Protein AF-A0A151NH18-F1 (afdb_monomer_lite)

pLDDT: mean 91.32, std 12.13, range [40.03, 98.62]

Secondary structure (DSSP, 8-state):
---TT-----EEEEEE-TT--TTT-TT--EEEEESSPPPPBTTB-PPPPPPTTPPPPTT-EEEEEESS-SSTT--SPPSS-EEEEEEPPPGGG-

Structure (mmCIF, N/CA/C/O backbone):
data_AF-A0A151NH18-F1
#
_entry.id   AF-A0A151NH18-F1
#
loop_
_atom_site.group_PDB
_atom_site.id
_atom_site.type_symbol
_atom_site.label_atom_id
_atom_site.label_alt_id
_atom_site.label_comp_id
_atom_site.label_asym_id
_atom_site.label_entity_id
_atom_site.label_seq_id
_atom_site.pdbx_PDB_ins_code
_atom_site.Cartn_x
_atom_site.Cartn_y
_atom_site.Cartn_z
_atom_site.occupancy
_atom_site.B_iso_or_equiv
_atom_site.auth_seq_id
_atom_site.auth_comp_id
_atom_site.auth_asym_id
_atom_site.auth_atom_id
_atom_site.pdbx_PDB_model_num
ATOM 1 N N . MET A 1 1 ? 9.655 14.211 -14.816 1.00 46.84 1 MET A N 1
ATOM 2 C CA . MET A 1 1 ? 10.761 13.256 -15.039 1.00 46.84 1 MET A CA 1
ATOM 3 C C . MET A 1 1 ? 10.210 11.864 -14.792 1.00 46.84 1 MET A C 1
ATOM 5 O O . MET A 1 1 ? 9.556 11.691 -13.774 1.00 46.84 1 MET A O 1
ATOM 9 N N . MET A 1 2 ? 10.381 10.917 -15.716 1.00 52.50 2 MET A N 1
ATOM 10 C CA . MET A 1 2 ? 10.009 9.522 -15.455 1.00 52.50 2 MET A CA 1
ATOM 11 C C . MET A 1 2 ? 11.102 8.877 -14.600 1.00 52.50 2 MET A C 1
ATOM 13 O O . MET A 1 2 ? 12.286 9.026 -14.904 1.00 52.50 2 MET A O 1
ATOM 17 N N . GLU A 1 3 ? 10.723 8.198 -13.521 1.00 66.06 3 GLU A N 1
ATOM 18 C CA . GLU A 1 3 ? 11.668 7.433 -12.709 1.00 66.06 3 GLU A CA 1
ATOM 19 C C . GLU A 1 3 ? 12.283 6.317 -13.561 1.00 66.06 3 GLU A C 1
ATOM 21 O O . GLU A 1 3 ? 11.562 5.550 -14.201 1.00 66.06 3 GLU A O 1
ATOM 26 N N . LYS A 1 4 ? 13.620 6.217 -13.573 1.00 69.38 4 LYS A N 1
ATOM 27 C CA . LYS A 1 4 ? 14.368 5.289 -14.446 1.00 69.38 4 LYS A CA 1
ATOM 28 C C . LYS A 1 4 ? 13.989 3.809 -14.272 1.00 69.38 4 LYS A C 1
ATOM 30 O O . LYS A 1 4 ? 14.277 3.020 -15.163 1.00 69.38 4 LYS A O 1
ATOM 35 N N . ASN A 1 5 ? 13.330 3.447 -13.168 1.00 84.00 5 ASN A N 1
ATOM 36 C CA . ASN A 1 5 ? 12.969 2.067 -12.833 1.00 84.00 5 ASN A CA 1
ATOM 37 C C . ASN A 1 5 ? 11.451 1.806 -12.822 1.00 84.00 5 ASN A C 1
ATOM 39 O O . ASN A 1 5 ? 11.013 0.762 -12.333 1.00 84.00 5 ASN A O 1
ATOM 43 N N . ARG A 1 6 ? 10.636 2.734 -13.343 1.00 91.44 6 ARG A N 1
ATOM 44 C CA . ARG A 1 6 ? 9.182 2.560 -13.424 1.00 91.44 6 ARG A CA 1
ATOM 45 C C . ARG A 1 6 ? 8.825 1.434 -14.395 1.00 91.44 6 ARG A C 1
ATOM 47 O O . ARG A 1 6 ? 9.297 1.413 -15.529 1.00 91.44 6 ARG A O 1
ATOM 54 N N . GLN A 1 7 ? 7.944 0.533 -13.967 1.00 95.00 7 GLN A N 1
ATOM 55 C CA . GLN A 1 7 ? 7.389 -0.527 -14.808 1.00 95.00 7 GLN A CA 1
ATOM 56 C C . GLN A 1 7 ? 5.898 -0.284 -15.019 1.00 95.00 7 GLN A C 1
ATOM 58 O O . GLN A 1 7 ? 5.109 -0.412 -14.089 1.00 95.00 7 GLN A O 1
ATOM 63 N N . GLU A 1 8 ? 5.512 0.053 -16.246 1.00 96.38 8 GLU A N 1
ATOM 64 C CA . GLU A 1 8 ? 4.105 0.139 -16.638 1.00 96.38 8 GLU A CA 1
ATOM 65 C C . GLU A 1 8 ? 3.642 -1.224 -17.161 1.00 96.38 8 GLU A C 1
ATOM 67 O O . GLU A 1 8 ? 4.261 -1.824 -18.050 1.00 96.38 8 GLU A O 1
ATOM 72 N N . ILE A 1 9 ? 2.582 -1.754 -16.553 1.00 97.88 9 ILE A N 1
ATOM 73 C CA . ILE A 1 9 ? 2.030 -3.070 -16.867 1.00 97.88 9 ILE A CA 1
ATOM 74 C C . ILE A 1 9 ? 0.512 -2.940 -16.910 1.00 97.88 9 ILE A C 1
ATOM 76 O O . ILE A 1 9 ? -0.093 -2.435 -15.969 1.00 97.88 9 ILE A O 1
ATOM 80 N N . ALA A 1 10 ? -0.095 -3.400 -18.002 1.00 98.50 10 ALA A N 1
ATOM 81 C CA . ALA A 1 10 ? -1.544 -3.422 -18.125 1.00 98.50 10 ALA A CA 1
ATOM 82 C C . ALA A 1 10 ? -2.170 -4.358 -17.080 1.00 98.50 10 ALA A C 1
ATOM 84 O O . ALA A 1 10 ? -1.628 -5.426 -16.771 1.00 98.50 10 ALA A O 1
ATOM 85 N N . VAL A 1 11 ? -3.336 -3.967 -16.573 1.00 98.38 11 VAL A N 1
ATOM 86 C CA . VAL A 1 11 ? -4.189 -4.843 -15.769 1.00 98.38 11 VAL A CA 1
ATOM 87 C C . VAL A 1 11 ? -4.905 -5.793 -16.725 1.00 98.38 11 VAL A C 1
ATOM 89 O O . VAL A 1 11 ? -5.555 -5.349 -17.668 1.00 98.38 11 VAL A O 1
ATOM 92 N N . ARG A 1 12 ? -4.740 -7.099 -16.508 1.00 98.56 12 ARG A N 1
ATOM 93 C CA . ARG A 1 12 ? -5.439 -8.150 -17.253 1.00 98.56 12 ARG A CA 1
ATOM 94 C C . ARG A 1 12 ? -6.827 -8.399 -16.689 1.00 98.56 12 ARG A C 1
ATOM 96 O O . ARG A 1 12 ? -7.747 -8.611 -17.466 1.00 98.56 12 ARG A O 1
ATOM 103 N N . ASP A 1 13 ? -6.939 -8.407 -15.366 1.00 98.56 13 ASP A N 1
ATOM 104 C CA . ASP A 1 13 ? -8.187 -8.719 -14.679 1.00 98.56 13 ASP A CA 1
ATOM 105 C C . ASP A 1 13 ? -8.340 -7.898 -13.394 1.00 98.56 13 ASP A C 1
ATOM 107 O O . ASP A 1 13 ? -7.345 -7.554 -12.742 1.00 98.56 13 ASP A O 1
ATOM 111 N N . ILE A 1 14 ? -9.589 -7.585 -13.053 1.00 98.50 14 ILE A N 1
ATOM 112 C CA . ILE A 1 14 ? -9.991 -6.797 -11.886 1.00 98.50 14 ILE A CA 1
ATOM 113 C C . ILE A 1 14 ? -10.965 -7.649 -11.080 1.00 98.50 14 ILE A C 1
ATOM 115 O O . ILE A 1 14 ? -12.082 -7.907 -11.519 1.00 98.50 14 ILE A O 1
ATOM 119 N N . ILE A 1 15 ? -10.543 -8.055 -9.887 1.00 98.62 15 ILE A N 1
ATOM 120 C CA . ILE A 1 15 ? -11.271 -9.014 -9.057 1.00 98.62 15 ILE A CA 1
ATOM 121 C C . ILE A 1 15 ? -11.659 -8.307 -7.749 1.00 98.62 15 ILE A C 1
ATOM 123 O O . ILE A 1 15 ? -10.858 -8.285 -6.808 1.00 98.62 15 ILE A O 1
ATOM 127 N N . PRO A 1 16 ? -12.834 -7.654 -7.682 1.00 98.25 16 PRO A N 1
ATOM 128 C CA . PRO A 1 16 ? -13.326 -7.059 -6.444 1.00 98.25 16 PRO A CA 1
ATOM 129 C C . PRO A 1 16 ? -13.697 -8.141 -5.430 1.00 98.25 16 PRO A C 1
ATOM 131 O O . PRO A 1 16 ? -14.015 -9.270 -5.805 1.00 98.25 16 PRO A O 1
ATOM 134 N N . HIS A 1 17 ? -13.692 -7.790 -4.144 1.00 98.44 17 HIS A N 1
ATOM 135 C CA . HIS A 1 17 ? -14.247 -8.671 -3.126 1.00 98.44 17 HIS A CA 1
ATOM 136 C C . HIS A 1 17 ? -15.713 -8.995 -3.453 1.00 98.44 17 HIS A C 1
ATOM 138 O O . HIS A 1 17 ? -16.521 -8.095 -3.680 1.00 98.44 17 HIS A O 1
ATOM 144 N N . GLU A 1 18 ? -16.061 -10.280 -3.451 1.00 98.25 18 GLU A N 1
ATOM 145 C CA . GLU A 1 18 ? -17.389 -10.795 -3.823 1.00 98.25 18 GLU A CA 1
ATOM 146 C C . GLU A 1 18 ? -18.533 -10.165 -3.012 1.00 98.25 18 GLU A C 1
ATOM 148 O O . GLU A 1 18 ? -19.603 -9.888 -3.545 1.00 98.25 18 GLU A O 1
ATOM 153 N N . ASN A 1 19 ? -18.262 -9.844 -1.745 1.00 98.38 19 ASN A N 1
ATOM 154 C CA . ASN A 1 19 ? -19.197 -9.178 -0.835 1.00 98.38 19 ASN A CA 1
ATOM 155 C C . ASN A 1 19 ? -18.957 -7.659 -0.689 1.00 98.38 19 ASN A C 1
ATOM 157 O O . ASN A 1 19 ? -19.302 -7.091 0.349 1.00 98.38 19 ASN A O 1
ATOM 161 N N . TYR A 1 20 ? -18.314 -6.992 -1.657 1.00 98.31 20 TYR A N 1
ATOM 162 C CA . TYR A 1 20 ? -18.143 -5.535 -1.608 1.00 98.31 20 TYR A CA 1
ATOM 163 C C . TYR A 1 20 ? -19.496 -4.822 -1.622 1.00 98.31 20 TYR A C 1
ATOM 165 O O . TYR A 1 20 ? -20.303 -4.984 -2.542 1.00 98.31 20 TYR A O 1
ATOM 173 N N . ASN A 1 21 ? -19.721 -3.960 -0.634 1.00 97.88 21 ASN A N 1
ATOM 174 C CA . ASN A 1 21 ? -20.936 -3.168 -0.548 1.00 97.88 21 ASN A CA 1
ATOM 175 C C . ASN A 1 21 ? -20.647 -1.692 -0.828 1.00 97.88 21 ASN A C 1
ATOM 177 O O . ASN A 1 21 ? -20.079 -0.968 -0.014 1.00 97.88 21 ASN A O 1
ATOM 181 N N . ARG A 1 22 ? -21.122 -1.191 -1.972 1.00 96.38 22 ARG A N 1
ATOM 182 C CA . ARG A 1 22 ? -20.881 0.200 -2.384 1.00 96.38 22 ARG A CA 1
ATOM 183 C C . ARG A 1 22 ? -21.501 1.243 -1.445 1.00 96.38 22 ARG A C 1
ATOM 185 O O . ARG A 1 22 ? -20.997 2.370 -1.412 1.00 96.38 22 ARG A O 1
ATOM 192 N N . ARG A 1 23 ? -22.581 0.903 -0.730 1.00 97.38 23 ARG A N 1
ATOM 193 C CA . ARG A 1 23 ? -23.288 1.814 0.184 1.00 97.38 23 ARG A CA 1
ATOM 194 C C . ARG A 1 23 ? -22.589 1.890 1.538 1.00 97.38 23 ARG A C 1
ATOM 196 O O . ARG A 1 23 ? -22.342 2.994 2.001 1.00 97.38 23 ARG A O 1
ATOM 203 N N . THR A 1 24 ? -22.281 0.744 2.145 1.00 97.69 24 THR A N 1
ATOM 204 C CA . THR A 1 24 ? -21.665 0.675 3.485 1.00 97.69 24 THR A CA 1
ATOM 205 C C . THR A 1 24 ? -20.142 0.758 3.453 1.00 97.69 24 THR A C 1
ATOM 207 O O . THR A 1 24 ? -19.542 1.071 4.471 1.00 97.69 24 THR A O 1
ATOM 210 N N . LYS A 1 25 ? -19.521 0.527 2.287 1.00 97.00 25 LYS A N 1
ATOM 211 C CA . LYS A 1 25 ? -18.066 0.371 2.108 1.00 97.00 25 LYS A CA 1
ATOM 212 C C . LYS A 1 25 ? -17.483 -0.860 2.799 1.00 97.00 25 LYS A C 1
ATOM 214 O O . LYS A 1 25 ? -16.272 -0.971 2.940 1.00 97.00 25 LYS A O 1
ATOM 219 N N . GLU A 1 26 ? -18.324 -1.812 3.187 1.00 97.94 26 GLU A N 1
ATOM 220 C CA . GLU A 1 26 ? -17.846 -3.091 3.702 1.00 97.94 26 GLU A CA 1
ATOM 221 C C . GLU A 1 26 ? -17.105 -3.865 2.608 1.00 97.94 26 GLU A C 1
ATOM 223 O O . GLU A 1 26 ? -17.519 -3.881 1.443 1.00 97.94 26 GLU A O 1
ATOM 228 N N . ASN A 1 27 ? -16.017 -4.522 3.015 1.00 97.38 27 ASN A N 1
ATOM 229 C CA . ASN A 1 27 ? -15.127 -5.296 2.152 1.00 97.38 27 ASN A CA 1
ATOM 230 C C . ASN A 1 27 ? -14.524 -4.481 0.990 1.00 97.38 27 ASN A C 1
ATOM 232 O O . ASN A 1 27 ? -14.452 -4.968 -0.139 1.00 97.38 27 ASN A O 1
ATOM 236 N N . ASP A 1 28 ? -14.107 -3.236 1.250 1.00 97.31 28 ASP A N 1
ATOM 237 C CA . ASP A 1 28 ? -13.479 -2.342 0.262 1.00 97.31 28 ASP A CA 1
ATOM 238 C C . ASP A 1 28 ? -12.034 -2.763 -0.073 1.00 97.31 28 ASP A C 1
ATOM 240 O O . ASP A 1 28 ? -11.053 -2.139 0.329 1.00 97.31 28 ASP A O 1
ATOM 244 N N . ILE A 1 29 ? -11.905 -3.884 -0.785 1.00 97.19 29 ILE A N 1
ATOM 245 C CA . ILE A 1 29 ? -10.640 -4.444 -1.262 1.00 97.19 29 ILE A CA 1
ATOM 246 C C . ILE A 1 29 ? -10.840 -5.134 -2.619 1.00 97.19 29 ILE A C 1
ATOM 248 O O . ILE A 1 29 ? -11.902 -5.682 -2.918 1.00 97.19 29 ILE A O 1
ATOM 252 N N . MET A 1 30 ? -9.806 -5.114 -3.462 1.00 97.50 30 MET A N 1
ATOM 253 C CA . MET A 1 30 ? -9.790 -5.823 -4.743 1.00 97.50 30 MET A CA 1
ATOM 254 C C . MET A 1 30 ? -8.383 -6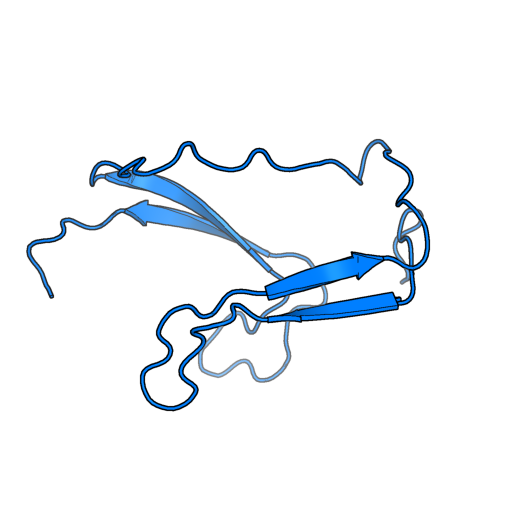.302 -5.097 1.00 97.50 30 MET A C 1
ATOM 256 O O . MET A 1 30 ? -7.388 -5.719 -4.663 1.00 97.50 30 MET A O 1
ATOM 260 N N . LEU A 1 31 ? -8.302 -7.336 -5.932 1.00 98.38 31 LEU A N 1
ATOM 261 C CA . LEU A 1 31 ? -7.059 -7.798 -6.541 1.00 98.38 31 LEU A CA 1
ATOM 262 C C . LEU A 1 31 ? -6.975 -7.314 -7.991 1.00 98.38 31 LEU A C 1
ATOM 264 O O . LEU A 1 31 ? -7.939 -7.406 -8.751 1.00 98.38 31 LEU A O 1
ATOM 268 N N . LEU A 1 32 ? -5.793 -6.841 -8.383 1.00 98.50 32 LEU A N 1
ATOM 269 C CA . LEU A 1 32 ? -5.468 -6.524 -9.772 1.00 98.50 32 LEU A CA 1
ATOM 270 C C . LEU A 1 32 ? -4.497 -7.571 -10.304 1.00 98.50 32 LEU A C 1
ATOM 272 O O . LEU A 1 32 ? -3.368 -7.696 -9.821 1.00 98.50 32 LEU A O 1
ATOM 276 N N . GLN A 1 33 ? -4.915 -8.316 -11.321 1.00 98.62 33 GLN A N 1
ATOM 277 C CA . GLN A 1 33 ? -4.045 -9.280 -11.972 1.00 98.62 33 GLN A CA 1
ATOM 278 C C . GLN A 1 33 ? -3.289 -8.605 -13.114 1.00 98.62 33 GLN A C 1
ATOM 280 O O . GLN A 1 33 ? -3.882 -8.144 -14.087 1.00 98.62 33 GLN A O 1
ATOM 285 N N . LEU A 1 34 ? -1.964 -8.564 -13.021 1.00 98.62 34 LEU A N 1
ATOM 286 C CA . LEU A 1 34 ? -1.120 -7.962 -14.052 1.00 98.62 34 LEU A CA 1
ATOM 287 C C . LEU A 1 34 ? -1.046 -8.848 -15.308 1.00 98.62 34 LEU A C 1
ATOM 289 O O . LEU A 1 34 ? -0.935 -10.070 -15.209 1.00 98.62 34 LEU A O 1
ATOM 293 N N . ALA A 1 35 ? -1.024 -8.234 -16.497 1.00 98.62 35 ALA A N 1
ATOM 294 C CA . ALA A 1 35 ? -0.892 -8.940 -17.779 1.00 98.62 35 ALA A CA 1
ATOM 295 C C . ALA A 1 35 ? 0.443 -9.687 -17.942 1.00 98.62 35 ALA A C 1
ATOM 297 O O . ALA A 1 35 ? 0.546 -10.635 -18.718 1.00 98.62 35 ALA A O 1
ATOM 298 N N . ARG A 1 36 ? 1.463 -9.281 -17.182 1.00 98.25 36 ARG A N 1
ATOM 299 C CA . ARG A 1 36 ? 2.733 -9.993 -17.016 1.0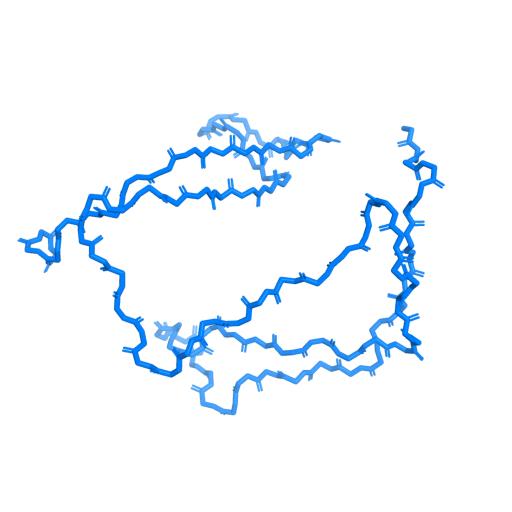0 98.25 36 ARG A CA 1
ATOM 300 C C . ARG A 1 36 ? 3.257 -9.789 -15.600 1.00 98.25 36 ARG A C 1
ATOM 302 O O . ARG A 1 36 ? 2.910 -8.810 -14.943 1.00 98.25 36 ARG A O 1
ATOM 309 N N . LYS A 1 37 ? 4.140 -10.681 -15.149 1.00 97.88 37 LYS A N 1
ATOM 310 C CA . LYS A 1 37 ? 4.834 -10.525 -13.863 1.00 97.88 37 LYS A CA 1
ATOM 311 C C . LYS A 1 37 ? 5.679 -9.244 -13.871 1.00 97.88 37 LYS A C 1
ATOM 313 O O . LYS A 1 37 ? 6.401 -8.994 -14.838 1.00 97.88 37 LYS A O 1
ATOM 318 N N . ALA A 1 38 ? 5.609 -8.465 -12.793 1.00 97.06 38 ALA A N 1
ATOM 319 C CA . ALA A 1 38 ? 6.551 -7.376 -12.558 1.00 97.06 38 ALA A CA 1
ATOM 320 C C . ALA A 1 38 ? 7.950 -7.946 -12.282 1.00 97.06 38 ALA A C 1
ATOM 322 O O . ALA A 1 38 ? 8.094 -9.005 -11.665 1.00 97.06 38 ALA A O 1
ATOM 323 N N . LYS A 1 39 ? 8.992 -7.250 -12.738 1.00 96.69 39 LYS A N 1
ATOM 324 C CA . LYS A 1 39 ? 10.375 -7.621 -12.438 1.00 96.69 39 LYS A CA 1
ATOM 325 C C . LYS A 1 39 ? 10.745 -7.077 -11.060 1.00 96.69 39 LYS A C 1
ATOM 327 O O . LYS A 1 39 ? 10.723 -5.864 -10.868 1.00 96.69 39 LYS A O 1
ATOM 332 N N . ILE A 1 40 ? 11.120 -7.951 -10.130 1.00 96.12 40 ILE A N 1
ATOM 333 C CA . ILE A 1 40 ? 11.677 -7.536 -8.835 1.00 96.12 40 ILE A CA 1
ATOM 334 C C . ILE A 1 40 ? 13.041 -6.880 -9.066 1.00 96.12 40 ILE A C 1
ATOM 336 O O . ILE A 1 40 ? 13.859 -7.359 -9.858 1.00 96.12 40 ILE A O 1
ATOM 340 N N . THR A 1 41 ? 13.263 -5.737 -8.424 1.00 95.31 41 THR A N 1
ATOM 341 C CA . THR A 1 41 ? 14.476 -4.920 -8.562 1.00 95.31 41 THR A CA 1
ATOM 342 C C . THR A 1 41 ? 14.795 -4.241 -7.233 1.00 95.31 41 THR A C 1
ATOM 344 O O . THR A 1 41 ? 14.046 -4.363 -6.274 1.00 95.31 41 THR A O 1
ATOM 347 N N . LYS A 1 42 ? 15.861 -3.436 -7.187 1.00 94.19 42 LYS A N 1
ATOM 348 C CA . LYS A 1 42 ? 16.179 -2.615 -6.007 1.00 94.19 42 LYS A CA 1
ATOM 349 C C . LYS A 1 42 ? 15.075 -1.619 -5.611 1.00 94.19 42 LYS A C 1
ATOM 351 O O . LYS A 1 42 ? 15.112 -1.118 -4.499 1.00 94.19 42 LYS A O 1
ATOM 356 N N . THR A 1 43 ? 14.143 -1.294 -6.511 1.00 93.88 43 THR A N 1
ATOM 357 C CA . THR A 1 43 ? 13.052 -0.328 -6.273 1.00 93.88 43 THR A CA 1
ATOM 358 C C . THR A 1 43 ? 11.661 -0.934 -6.485 1.00 93.88 43 THR A C 1
ATOM 360 O O . THR A 1 43 ? 10.684 -0.197 -6.539 1.00 93.88 43 THR A O 1
ATOM 363 N N . VAL A 1 44 ? 11.558 -2.254 -6.673 1.00 94.94 44 VAL A N 1
ATOM 364 C CA . VAL A 1 44 ? 10.283 -2.972 -6.840 1.00 94.94 44 VAL A CA 1
ATOM 365 C C . VAL A 1 44 ? 10.376 -4.257 -6.038 1.00 94.94 44 VAL A C 1
ATOM 367 O O . VAL A 1 44 ? 11.152 -5.135 -6.416 1.00 94.94 44 VAL A O 1
ATOM 370 N N . ASP A 1 45 ? 9.586 -4.359 -4.975 1.00 95.81 45 ASP A N 1
ATOM 371 C CA . ASP A 1 45 ? 9.574 -5.502 -4.062 1.00 95.81 45 ASP A CA 1
ATOM 372 C C . ASP A 1 45 ? 8.145 -5.831 -3.594 1.00 95.81 45 ASP A C 1
ATOM 374 O O . ASP A 1 45 ? 7.203 -5.075 -3.847 1.00 95.81 45 ASP A O 1
ATOM 378 N N . LEU A 1 46 ? 7.979 -6.984 -2.951 1.00 97.06 46 LEU A N 1
ATOM 379 C CA . LEU A 1 46 ? 6.712 -7.476 -2.421 1.00 97.06 46 LEU A CA 1
ATOM 380 C C . LEU A 1 46 ? 6.534 -7.074 -0.953 1.00 97.06 46 LEU A C 1
ATOM 382 O O . LEU A 1 46 ? 7.468 -7.148 -0.157 1.00 97.06 46 LEU A O 1
ATOM 386 N N . ILE A 1 47 ? 5.301 -6.742 -0.569 1.00 95.88 47 ILE A N 1
ATOM 387 C CA . ILE A 1 47 ? 4.918 -6.587 0.837 1.00 95.88 47 ILE A CA 1
ATOM 388 C C . ILE A 1 47 ? 4.302 -7.886 1.362 1.00 95.88 47 ILE A C 1
ATOM 390 O O . ILE A 1 47 ? 3.557 -8.569 0.656 1.00 95.88 47 ILE A O 1
ATOM 394 N N . ARG A 1 48 ? 4.622 -8.248 2.609 1.00 94.94 48 ARG A N 1
ATOM 395 C CA . ARG A 1 48 ? 4.020 -9.412 3.269 1.00 94.94 48 ARG A CA 1
ATOM 396 C C . ARG A 1 48 ? 2.600 -9.088 3.712 1.00 94.94 48 ARG A C 1
ATOM 398 O O . ARG A 1 48 ? 2.366 -8.046 4.317 1.00 94.94 48 ARG A O 1
ATOM 405 N N . LEU A 1 49 ? 1.679 -10.012 3.458 1.00 94.06 49 LEU A N 1
ATOM 406 C CA . LEU A 1 49 ? 0.330 -9.931 4.002 1.00 94.06 49 LEU A CA 1
ATOM 407 C C . LEU A 1 49 ? 0.338 -10.285 5.498 1.00 94.06 49 LEU A C 1
ATOM 409 O O . LEU A 1 49 ? 1.134 -11.134 5.916 1.00 94.06 49 LEU A O 1
ATOM 413 N N . PRO A 1 50 ? -0.530 -9.656 6.308 1.00 91.81 50 PRO A N 1
ATOM 414 C CA . PRO A 1 50 ? -0.717 -10.057 7.693 1.00 91.81 50 PRO A CA 1
ATOM 415 C C . PRO A 1 50 ? -1.287 -11.478 7.770 1.00 91.81 50 PRO A C 1
ATOM 417 O O . PRO A 1 50 ? -1.956 -11.954 6.851 1.00 91.81 50 PRO A O 1
ATOM 420 N N . GLN A 1 51 ? -1.041 -12.154 8.892 1.00 91.81 51 GLN A N 1
ATOM 421 C CA . GLN A 1 51 ? -1.763 -13.385 9.205 1.00 91.81 51 GLN A CA 1
ATOM 422 C C . GLN A 1 51 ? -3.249 -13.078 9.422 1.00 91.81 51 GLN A C 1
ATOM 424 O O . GLN A 1 51 ? -3.609 -11.980 9.855 1.00 91.81 51 GLN A O 1
ATOM 429 N N . ALA A 1 52 ? -4.107 -14.056 9.130 1.00 88.38 52 ALA A N 1
ATOM 430 C CA . ALA A 1 52 ? -5.532 -13.936 9.407 1.00 88.38 52 ALA A CA 1
ATOM 431 C C . ALA A 1 52 ? -5.760 -13.606 10.891 1.00 88.38 52 ALA A C 1
ATOM 433 O O . ALA A 1 52 ? -5.105 -14.180 11.761 1.00 88.38 52 ALA A O 1
ATOM 434 N N . ASN A 1 53 ? -6.688 -12.686 11.163 1.00 84.25 53 ASN A N 1
ATOM 435 C CA . ASN A 1 53 ? -7.057 -12.233 12.510 1.00 84.25 53 ASN A CA 1
ATOM 436 C C . ASN A 1 53 ? -5.922 -11.566 13.308 1.00 84.25 53 ASN A C 1
ATOM 438 O O . ASN A 1 53 ? -5.994 -11.488 14.532 1.00 84.25 53 ASN A O 1
ATOM 442 N N . ASN A 1 54 ? -4.869 -11.081 12.643 1.00 84.69 54 ASN A N 1
ATOM 443 C CA . ASN A 1 54 ? -3.840 -10.301 13.318 1.00 84.69 54 ASN A CA 1
ATOM 444 C C . ASN A 1 54 ? -4.393 -8.928 13.736 1.00 84.69 54 ASN A C 1
ATOM 446 O O . ASN A 1 54 ? -4.759 -8.125 12.878 1.00 84.69 54 ASN A O 1
ATOM 450 N N . VAL A 1 55 ? -4.409 -8.654 15.041 1.00 83.94 55 VAL A N 1
ATOM 451 C CA . VAL A 1 55 ? -4.865 -7.376 15.605 1.00 83.94 55 VAL A CA 1
ATOM 452 C C . VAL A 1 55 ? -3.652 -6.527 15.972 1.00 83.94 55 VAL A C 1
ATOM 454 O O . VAL A 1 55 ? -2.776 -6.956 16.729 1.00 83.94 55 VAL A O 1
ATOM 457 N N . LEU A 1 56 ? -3.589 -5.310 15.429 1.00 87.19 56 LEU A N 1
ATOM 458 C CA . LEU A 1 56 ? -2.565 -4.337 15.798 1.00 87.19 56 LEU A CA 1
ATOM 459 C C . LEU A 1 56 ? -2.870 -3.786 17.190 1.00 87.19 56 LEU A C 1
ATOM 461 O O . LEU A 1 56 ? -3.982 -3.345 17.461 1.00 87.19 56 LEU A O 1
ATOM 465 N N . LYS A 1 57 ? -1.869 -3.786 18.072 1.00 89.75 57 LYS A N 1
ATOM 466 C CA . LYS A 1 57 ? -2.025 -3.213 19.411 1.00 89.75 57 LYS A CA 1
ATOM 467 C C . LYS A 1 57 ? -2.096 -1.684 19.323 1.00 89.75 57 LYS A C 1
ATOM 469 O O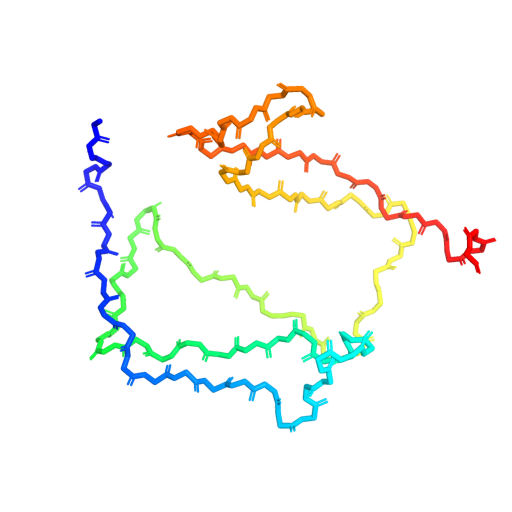 . LYS A 1 57 ? -1.331 -1.109 18.536 1.00 89.75 57 LYS A O 1
ATOM 474 N N . PRO A 1 58 ? -2.908 -1.016 20.154 1.00 91.69 58 PRO A N 1
ATOM 475 C CA . PRO A 1 58 ? -2.837 0.431 20.283 1.00 91.69 58 PRO A CA 1
ATOM 476 C C . PRO A 1 58 ? -1.419 0.914 20.607 1.00 91.69 58 PRO A C 1
ATOM 478 O O . PRO A 1 58 ? -0.607 0.199 21.202 1.00 91.69 58 PRO A O 1
ATOM 481 N N . GLY A 1 59 ? -1.083 2.108 20.131 1.00 91.56 59 GLY A N 1
ATOM 482 C CA . GLY A 1 59 ? 0.261 2.673 20.207 1.00 91.56 59 GLY A CA 1
ATOM 483 C C . GLY A 1 59 ? 1.268 2.096 19.203 1.00 91.56 59 GLY A C 1
ATOM 484 O O . GLY A 1 59 ? 2.366 2.646 19.096 1.00 91.56 59 GLY A O 1
ATOM 485 N N . THR A 1 60 ? 0.922 1.049 18.437 1.00 92.88 60 THR A N 1
ATOM 486 C CA . THR A 1 60 ? 1.782 0.542 17.351 1.00 92.88 60 THR A CA 1
ATOM 487 C C . THR A 1 60 ? 1.998 1.634 16.307 1.00 92.88 60 THR A C 1
ATOM 489 O O . THR A 1 60 ? 1.032 2.162 15.751 1.00 92.88 60 THR A O 1
ATOM 492 N N . THR A 1 61 ? 3.259 1.959 16.021 1.00 94.75 61 THR A N 1
ATOM 493 C CA . THR A 1 61 ? 3.605 2.874 14.929 1.00 94.75 61 THR A CA 1
ATOM 494 C C . THR A 1 61 ? 3.464 2.158 13.588 1.00 94.75 61 THR A C 1
ATOM 496 O O . THR A 1 61 ? 4.069 1.108 13.375 1.00 94.75 61 THR A O 1
ATOM 499 N N . CYS A 1 62 ? 2.682 2.739 12.686 1.00 94.06 62 CYS A N 1
ATOM 500 C CA . CYS A 1 62 ? 2.502 2.302 11.305 1.00 94.06 62 CYS A CA 1
ATOM 501 C C . CYS A 1 62 ? 2.899 3.447 10.371 1.00 94.06 62 CYS A C 1
ATOM 503 O O . CYS A 1 62 ? 2.652 4.600 10.712 1.00 94.06 62 CYS A O 1
ATOM 505 N N . SER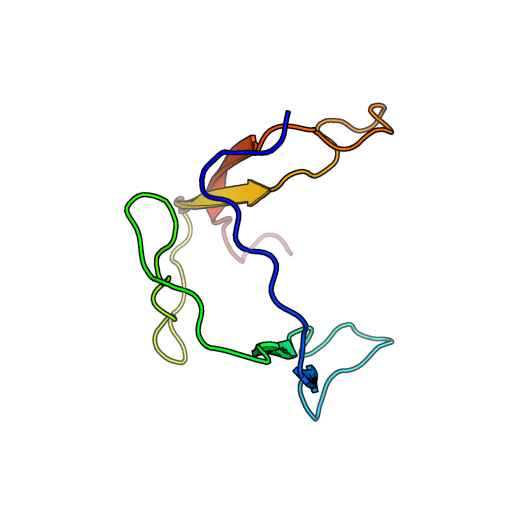 A 1 63 ? 3.438 3.157 9.189 1.00 96.25 63 SER A N 1
ATOM 506 C CA . SER A 1 63 ? 3.647 4.182 8.165 1.00 96.25 63 SER A CA 1
ATOM 507 C C . SER A 1 63 ? 2.621 4.057 7.039 1.00 96.25 63 SER A C 1
ATOM 509 O O . SER A 1 63 ? 2.171 2.961 6.691 1.00 96.25 63 SER A O 1
ATOM 511 N N . VAL A 1 64 ? 2.207 5.198 6.487 1.00 95.56 64 VAL A N 1
ATOM 512 C CA . VAL A 1 64 ? 1.311 5.276 5.326 1.00 95.56 64 VAL A CA 1
ATOM 513 C C . VAL A 1 64 ? 1.982 6.119 4.257 1.00 95.56 64 VAL A C 1
ATOM 515 O O . VAL A 1 64 ? 2.406 7.242 4.528 1.00 95.56 64 VAL A O 1
ATOM 518 N N . ALA A 1 65 ? 2.043 5.594 3.032 1.00 96.75 65 ALA A N 1
ATOM 519 C CA . ALA A 1 65 ? 2.688 6.256 1.906 1.00 96.75 65 ALA A CA 1
ATOM 520 C C . ALA A 1 65 ? 1.736 6.457 0.717 1.00 96.75 65 ALA A C 1
ATOM 522 O O . ALA A 1 65 ? 0.870 5.627 0.440 1.00 96.75 65 ALA A O 1
ATOM 523 N N . GLY A 1 66 ? 1.909 7.558 -0.019 1.00 96.19 66 GLY A N 1
ATOM 524 C CA . GLY A 1 66 ? 1.134 7.835 -1.229 1.00 96.19 66 GLY A CA 1
ATOM 525 C C . GLY A 1 66 ? 1.479 9.156 -1.923 1.00 96.19 66 GLY A C 1
ATOM 526 O O . GLY A 1 66 ? 2.233 9.984 -1.417 1.00 96.19 66 GLY A O 1
ATOM 527 N N . TRP A 1 67 ? 0.895 9.364 -3.104 1.00 96.44 67 TRP A N 1
ATOM 528 C CA . TRP A 1 67 ? 1.026 10.592 -3.910 1.00 96.44 67 TRP A CA 1
ATOM 529 C C . TRP A 1 67 ? -0.184 11.532 -3.757 1.00 96.44 67 TRP A C 1
ATOM 531 O O . TRP A 1 67 ? -0.461 12.351 -4.628 1.00 96.44 67 TRP A O 1
ATOM 541 N N . GLY A 1 68 ? -0.954 11.391 -2.675 1.00 95.06 68 GLY A N 1
ATOM 542 C CA . GLY A 1 68 ? -2.199 12.128 -2.449 1.00 95.06 68 GLY A CA 1
ATOM 543 C C . GLY A 1 68 ? -2.024 13.635 -2.218 1.00 95.06 68 GLY A C 1
ATOM 544 O O . GLY A 1 68 ? -0.937 14.205 -2.338 1.00 95.06 68 GLY A O 1
ATOM 545 N N . ARG A 1 69 ? -3.135 14.299 -1.881 1.00 95.38 69 ARG A N 1
ATOM 546 C CA . ARG A 1 69 ? -3.151 15.705 -1.448 1.00 95.38 69 ARG A CA 1
ATOM 547 C C . ARG A 1 69 ? -2.486 15.816 -0.072 1.00 95.38 69 ARG A C 1
ATOM 549 O O . ARG A 1 69 ? -2.837 15.063 0.827 1.00 95.38 69 ARG A O 1
ATOM 556 N N . THR A 1 70 ? -1.578 16.773 0.104 1.00 94.50 70 THR A N 1
ATOM 557 C CA . THR A 1 70 ? -0.800 16.948 1.349 1.00 94.50 70 THR A CA 1
ATOM 558 C C . THR A 1 70 ? -1.378 17.998 2.301 1.00 94.50 70 THR A C 1
ATOM 560 O O . THR A 1 70 ? -0.759 18.342 3.302 1.00 94.50 70 THR A O 1
ATOM 563 N N . GLY A 1 71 ? -2.566 18.529 2.005 1.00 92.00 71 GLY A N 1
ATOM 564 C CA . GLY A 1 71 ? -3.242 19.499 2.859 1.00 92.00 71 GLY A CA 1
ATOM 565 C C . GLY A 1 71 ? -4.667 19.794 2.403 1.00 92.00 71 GLY A C 1
ATOM 566 O O . GLY A 1 71 ? -5.016 19.609 1.234 1.00 92.00 71 GLY A O 1
ATOM 567 N N . VAL A 1 72 ? -5.486 20.301 3.326 1.00 91.50 72 VAL A N 1
ATOM 568 C CA . VAL A 1 72 ? -6.921 20.578 3.111 1.00 91.50 72 VAL A CA 1
ATOM 569 C C . VAL A 1 72 ? -7.153 21.541 1.941 1.00 91.50 72 VAL A C 1
ATOM 571 O O . VAL A 1 72 ? -8.072 21.344 1.148 1.00 91.50 72 VAL A O 1
ATOM 574 N N . HIS A 1 73 ? -6.277 22.533 1.773 1.00 94.44 73 HIS A N 1
ATOM 575 C CA . HIS A 1 73 ? -6.361 23.534 0.701 1.00 94.44 73 HIS A CA 1
ATOM 576 C C . HIS A 1 73 ? -5.457 23.230 -0.505 1.00 94.44 73 HIS A C 1
ATOM 578 O O . HIS A 1 73 ? -5.488 23.946 -1.503 1.00 94.44 73 HIS A O 1
ATOM 584 N N . ILE A 1 74 ? -4.668 22.153 -0.452 1.00 92.56 74 ILE A N 1
ATOM 585 C CA . ILE A 1 74 ? -3.821 21.731 -1.570 1.00 92.56 74 ILE A CA 1
ATOM 586 C C . ILE A 1 74 ? -4.664 20.846 -2.482 1.00 92.56 74 ILE A C 1
ATOM 588 O O . ILE A 1 74 ? -5.012 19.728 -2.117 1.00 92.56 74 ILE A O 1
ATOM 592 N N . ILE A 1 75 ? -5.028 21.349 -3.661 1.00 91.69 75 ILE A N 1
ATOM 593 C CA . ILE A 1 75 ? -5.893 20.629 -4.614 1.00 91.69 75 ILE A CA 1
ATOM 594 C C . ILE A 1 75 ? -5.092 19.600 -5.418 1.00 91.69 75 ILE A C 1
ATOM 596 O O . ILE A 1 75 ? -5.591 18.522 -5.733 1.00 91.69 75 ILE A O 1
ATOM 600 N N . ARG A 1 76 ? -3.842 19.932 -5.759 1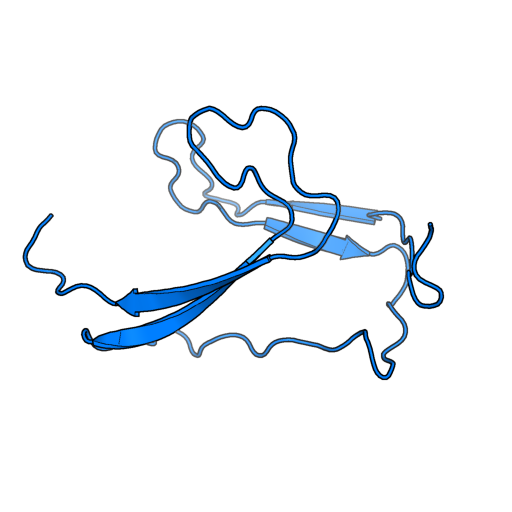.00 94.62 76 ARG A N 1
ATOM 601 C CA . ARG A 1 76 ? -2.998 19.074 -6.592 1.00 94.62 76 ARG A CA 1
ATOM 602 C C . ARG A 1 76 ? -2.350 17.974 -5.741 1.00 94.62 76 ARG A C 1
ATOM 604 O O . ARG A 1 76 ? -1.739 18.304 -4.726 1.00 94.62 76 ARG A O 1
ATOM 611 N N . PRO A 1 77 ? -2.451 16.696 -6.142 1.00 94.56 77 PRO A N 1
ATOM 612 C CA . PRO A 1 77 ? -1.693 15.629 -5.506 1.00 94.56 77 PRO A CA 1
ATOM 613 C C . PRO A 1 77 ? -0.186 15.858 -5.659 1.00 94.56 77 PRO A C 1
ATOM 615 O O . PRO A 1 77 ? 0.265 16.547 -6.582 1.00 94.56 77 PRO A O 1
ATOM 618 N N . SER A 1 78 ? 0.594 15.272 -4.755 1.00 95.06 78 SER A N 1
ATOM 619 C CA . SER A 1 78 ? 2.049 15.345 -4.821 1.00 95.06 78 SER A CA 1
ATOM 620 C C . SER A 1 78 ? 2.588 14.592 -6.042 1.00 95.06 78 SER A C 1
ATOM 622 O O . SER A 1 78 ? 2.165 13.483 -6.353 1.00 95.06 78 SER A O 1
ATOM 624 N N . ASN A 1 79 ? 3.591 15.160 -6.712 1.00 93.31 79 ASN A N 1
ATOM 625 C CA . ASN A 1 79 ? 4.348 14.466 -7.759 1.00 93.31 79 ASN A CA 1
ATOM 626 C C . ASN A 1 79 ? 5.508 13.617 -7.204 1.00 93.31 79 ASN A C 1
ATOM 628 O O . ASN A 1 79 ? 6.240 13.002 -7.977 1.00 93.31 79 ASN A O 1
ATOM 632 N N . LYS A 1 80 ? 5.688 13.601 -5.881 1.00 93.75 80 LYS A N 1
ATOM 633 C CA . LYS A 1 80 ? 6.667 12.790 -5.151 1.00 93.75 80 LYS A CA 1
ATOM 634 C C . LYS A 1 80 ? 5.947 11.949 -4.107 1.00 93.75 80 LYS A C 1
ATOM 636 O O . LYS A 1 80 ? 5.041 12.462 -3.448 1.00 93.75 80 LYS A O 1
ATOM 641 N N . LEU A 1 81 ? 6.385 10.708 -3.919 1.00 94.88 81 LEU A N 1
ATOM 642 C CA . LEU A 1 81 ? 5.862 9.858 -2.853 1.00 94.88 81 LEU A CA 1
ATOM 643 C C . LEU A 1 81 ? 6.071 10.568 -1.510 1.00 94.88 81 LEU A C 1
ATOM 645 O O . LEU A 1 81 ? 7.149 11.108 -1.263 1.00 94.88 81 LEU A O 1
ATOM 649 N N . GLN A 1 82 ? 5.021 10.644 -0.701 1.00 97.31 82 GLN A N 1
ATOM 650 C CA . GLN A 1 82 ? 5.075 11.119 0.679 1.00 97.31 82 GLN A CA 1
ATOM 651 C C . GLN A 1 82 ? 4.835 9.933 1.609 1.00 97.31 82 GLN A C 1
ATOM 653 O O . GLN A 1 82 ? 4.147 8.990 1.219 1.00 97.31 82 GLN A O 1
ATOM 658 N N . GLU A 1 83 ? 5.367 10.006 2.822 1.00 97.44 83 GLU A N 1
ATOM 659 C CA . GLU A 1 83 ? 5.166 9.021 3.883 1.00 97.44 83 GLU A CA 1
ATOM 660 C C . GLU A 1 83 ? 4.944 9.754 5.209 1.00 97.44 83 GLU A C 1
ATOM 662 O O . GLU A 1 83 ? 5.513 10.825 5.434 1.00 97.44 83 GLU A O 1
ATOM 667 N N . VAL A 1 84 ? 4.090 9.195 6.064 1.00 96.12 84 VAL A N 1
ATOM 668 C CA . VAL A 1 84 ? 3.841 9.690 7.418 1.00 96.12 84 VAL A CA 1
ATOM 669 C C . VAL A 1 84 ? 3.740 8.522 8.390 1.00 96.12 84 VAL A C 1
ATOM 671 O O . VAL A 1 84 ? 3.100 7.514 8.086 1.00 96.12 84 VAL A O 1
ATOM 674 N N . ASP A 1 85 ? 4.341 8.688 9.565 1.00 97.25 85 ASP A N 1
ATOM 675 C CA . ASP A 1 85 ? 4.192 7.766 10.686 1.00 97.25 85 ASP A CA 1
ATOM 676 C C . ASP A 1 85 ? 2.935 8.110 11.493 1.00 97.25 85 ASP A C 1
ATOM 678 O O . ASP A 1 85 ? 2.705 9.257 11.882 1.00 97.25 85 ASP A O 1
ATOM 682 N N . LEU A 1 86 ? 2.128 7.092 11.771 1.00 93.88 86 LEU A N 1
ATOM 683 C CA . LEU A 1 86 ? 0.889 7.151 12.532 1.00 93.88 86 LEU A CA 1
ATOM 684 C C . LEU A 1 86 ? 0.981 6.206 13.725 1.00 93.88 86 LEU A C 1
ATOM 686 O O . LEU A 1 86 ? 1.634 5.168 13.662 1.00 93.88 86 LEU A O 1
ATOM 690 N N . LYS A 1 87 ? 0.277 6.535 14.804 1.00 93.75 87 LYS A N 1
ATOM 691 C CA . LYS A 1 87 ? 0.089 5.621 15.931 1.00 93.75 87 LYS A CA 1
ATOM 692 C C . LYS A 1 87 ? -1.309 5.037 15.874 1.00 93.75 87 LYS A C 1
ATOM 694 O O . LYS A 1 87 ? -2.270 5.782 15.696 1.00 93.75 87 LYS A O 1
ATOM 699 N N . MET A 1 88 ? -1.409 3.721 16.041 1.00 90.31 88 MET A N 1
ATOM 700 C CA . MET A 1 88 ? -2.696 3.055 16.196 1.00 90.31 88 MET A CA 1
ATOM 701 C C . MET A 1 88 ? -3.401 3.621 17.433 1.00 90.31 88 MET A C 1
ATOM 703 O O . MET A 1 88 ? -2.816 3.624 18.518 1.00 90.31 88 MET A O 1
ATOM 707 N N . GLY A 1 89 ? -4.613 4.140 17.252 1.00 84.12 89 GLY A N 1
ATOM 708 C CA . GLY A 1 89 ? -5.430 4.642 18.354 1.00 84.12 89 GLY A CA 1
ATOM 709 C C . GLY A 1 89 ? -5.960 3.507 19.227 1.00 84.12 89 GLY A C 1
ATOM 710 O O . GLY A 1 89 ? -5.974 2.348 18.808 1.00 84.12 89 GLY A O 1
ATOM 711 N N . ASP A 1 90 ? -6.399 3.850 20.433 1.00 77.06 90 ASP A N 1
ATOM 712 C CA . ASP A 1 90 ? -7.172 2.939 21.272 1.00 77.06 90 ASP A CA 1
ATOM 713 C C . ASP A 1 90 ? -8.574 2.758 20.656 1.00 77.06 90 ASP A C 1
ATOM 715 O O . ASP A 1 90 ? -9.185 3.729 20.205 1.00 77.06 90 ASP A O 1
ATOM 719 N N . GLU A 1 91 ? -9.093 1.524 20.621 1.00 64.94 91 GLU A N 1
ATOM 720 C CA . GLU A 1 91 ? -10.440 1.214 20.094 1.00 64.94 91 GLU A CA 1
ATOM 721 C C . GLU A 1 91 ? -11.570 1.913 20.882 1.00 64.94 91 GLU A C 1
ATOM 723 O O . GLU A 1 91 ? -12.695 2.000 20.405 1.00 64.94 91 GLU A O 1
ATOM 728 N N . GLU A 1 92 ? -11.270 2.463 22.060 1.00 55.25 92 GLU A N 1
ATOM 729 C CA . GLU A 1 92 ? -12.225 3.023 23.026 1.00 55.25 92 GLU A CA 1
ATOM 730 C C . GLU A 1 92 ? -12.764 4.433 22.695 1.00 55.25 92 GLU A C 1
ATOM 732 O O . GLU A 1 92 ? -13.436 5.041 23.527 1.00 55.25 92 GLU A O 1
ATOM 737 N N . GLN A 1 93 ? -12.490 4.982 21.505 1.00 40.03 93 GLN A N 1
ATOM 738 C CA . GLN A 1 93 ? -12.957 6.324 21.107 1.00 40.03 93 GLN A CA 1
ATOM 739 C C . GLN A 1 93 ? -13.689 6.379 19.754 1.00 40.03 93 GLN A C 1
ATOM 741 O O . GLN A 1 93 ? -13.544 7.359 19.019 1.00 40.03 93 GLN A O 1
ATOM 746 N N . TRP A 1 94 ? -14.501 5.363 19.442 1.00 45.06 94 TRP A N 1
ATOM 747 C CA . TRP A 1 94 ? -15.461 5.398 18.329 1.00 45.06 94 TRP A CA 1
ATOM 748 C C . TRP A 1 94 ? -16.860 4.972 18.770 1.00 45.06 94 TRP A C 1
ATOM 750 O O . TRP A 1 94 ? -17.013 3.817 19.221 1.00 45.06 94 TRP A O 1
#

Foldseek 3Di:
DDDPQDDDFDFPDKAADPPQDPVVRPRVDIDTHTPDDDDDDPPDDDDDDDDPPDDDDFQDKDKDKDQQAPDPPRPDTHPDIDMDIDTHHDPPPD

Sequence (94 aa):
MMEKNRQEIAVRDIIPHENYNRRTKENDIMLLQLARKAKITKTVDLIRLPQANNVLKPGTTCSVAGWGRTGVHIIRPSNKLQEVDLKMGDEEQW

Radius of gyration: 17.26 Å; chains: 1; bounding box: 40×38×41 Å

Organism: Alligator mississippiensis (NCBI:txid8496)

InterPro domains:
  IPR001254 Serine proteases, tr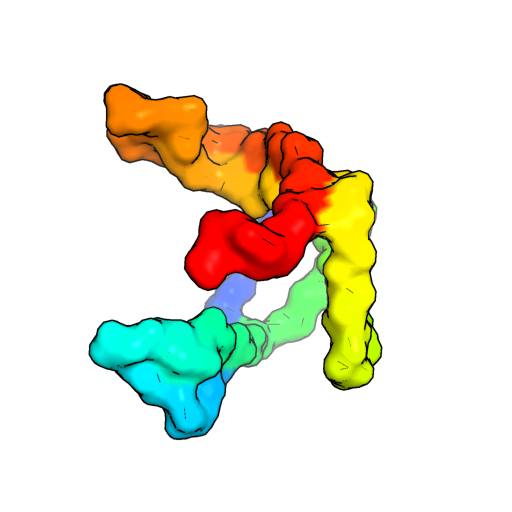ypsin domain [PF00089] (3-92)
  IPR009003 Peptidase S1, PA clan [SSF50494] (5-90)